Protein AF-A0A3P1Y8W3-F1 (afdb_monomer_lite)

Foldseek 3Di:
DEDPPAQPDCPDDDPNLVVLVVVQVVQPPDPDDYDDADVPRDDDPVDPPDDHDSVSD

Organism: Escherichia coli (NCBI:txid562)

Secondary structure (DSSP, 8-state):
----S-SSS--SSS-TTHHHHHHHHHHTT-SSPPP-PPTT----TT-SS-----TT-

pLDDT: mean 93.55, std 3.22, range [82.44, 97.38]

Sequence (57 aa):
VLPGHAGRFVLAKHSWDEPYQRLAAASEGRAWRLLTPVQGEPVWVADKTQSFNAWWR

Radius of gyration: 12.16 Å; chains: 1; bounding box: 29×17×31 Å

Structure (mmCIF, N/CA/C/O backbone):
data_AF-A0A3P1Y8W3-F1
#
_entry.id   AF-A0A3P1Y8W3-F1
#
loop_
_atom_site.group_PDB
_atom_site.id
_atom_site.type_symbol
_atom_site.label_atom_id
_atom_site.label_alt_id
_atom_site.label_comp_id
_atom_site.label_asym_id
_atom_site.label_entity_id
_atom_site.label_seq_id
_atom_site.pdbx_PDB_ins_code
_atom_site.Cartn_x
_atom_site.Cartn_y
_atom_site.Cartn_z
_atom_site.occupancy
_atom_site.B_iso_or_equiv
_atom_site.auth_seq_id
_atom_site.auth_comp_id
_atom_site.auth_asym_id
_atom_site.auth_atom_id
_atom_site.pdbx_PDB_model_num
ATOM 1 N N . VAL A 1 1 ? -6.389 -5.519 5.323 1.00 92.88 1 VAL A N 1
ATOM 2 C CA . VAL A 1 1 ? -5.112 -6.021 4.763 1.00 92.88 1 VAL A CA 1
ATOM 3 C C . VAL A 1 1 ? -4.254 -4.826 4.386 1.00 92.88 1 VAL A C 1
ATOM 5 O O . VAL A 1 1 ? -4.800 -3.891 3.814 1.00 92.88 1 VAL A O 1
ATOM 8 N N . LEU A 1 2 ? -2.965 -4.837 4.732 1.00 94.06 2 LEU A N 1
ATOM 9 C CA . LEU A 1 2 ? -1.996 -3.792 4.382 1.00 94.06 2 LEU A CA 1
ATOM 10 C C . LEU A 1 2 ? -0.877 -4.432 3.536 1.00 94.06 2 LEU A C 1
ATOM 12 O O . LEU A 1 2 ? -0.237 -5.360 4.036 1.00 94.06 2 LEU A O 1
ATOM 16 N N . PRO A 1 3 ? -0.653 -4.008 2.279 1.00 92.25 3 PRO A N 1
ATOM 17 C CA . PRO A 1 3 ? 0.449 -4.522 1.474 1.00 92.25 3 PRO A CA 1
ATOM 18 C C . PRO A 1 3 ? 1.798 -4.025 2.010 1.00 92.25 3 PRO A C 1
ATOM 20 O O . PRO A 1 3 ? 1.941 -2.863 2.382 1.00 92.25 3 PRO A O 1
ATOM 23 N N . GLY A 1 4 ? 2.793 -4.910 2.022 1.00 90.44 4 GLY A N 1
ATOM 24 C CA . GLY A 1 4 ? 4.173 -4.615 2.412 1.00 90.44 4 GLY A CA 1
ATOM 25 C C . GLY A 1 4 ? 5.163 -5.098 1.355 1.00 90.44 4 GLY A C 1
ATOM 26 O O . GLY A 1 4 ? 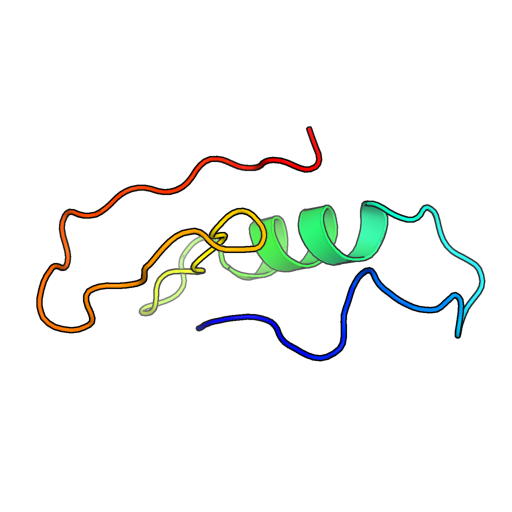4.781 -5.802 0.423 1.00 90.44 4 GLY A O 1
ATOM 27 N N . HIS A 1 5 ? 6.436 -4.714 1.495 1.00 86.50 5 HIS A N 1
ATOM 28 C CA . HIS A 1 5 ? 7.512 -5.080 0.557 1.00 86.50 5 HIS A CA 1
ATOM 29 C C . HIS A 1 5 ? 7.221 -4.739 -0.922 1.00 86.50 5 HIS A C 1
ATOM 31 O O . HIS A 1 5 ? 7.713 -5.406 -1.827 1.00 86.50 5 HIS A O 1
ATOM 37 N N . ALA A 1 6 ? 6.455 -3.674 -1.175 1.00 84.69 6 ALA A N 1
ATOM 38 C CA . ALA A 1 6 ? 6.106 -3.205 -2.514 1.00 84.69 6 ALA A CA 1
ATOM 39 C C . ALA A 1 6 ? 6.590 -1.762 -2.742 1.00 84.69 6 ALA A C 1
ATOM 41 O O . ALA A 1 6 ? 6.662 -0.971 -1.802 1.00 84.69 6 ALA A O 1
ATOM 42 N N . GLY A 1 7 ? 6.929 -1.421 -3.989 1.00 82.44 7 GLY A N 1
ATOM 43 C CA . GLY A 1 7 ? 7.189 -0.038 -4.417 1.00 82.44 7 GLY A CA 1
ATOM 44 C C . GLY A 1 7 ? 8.605 0.506 -4.186 1.00 82.44 7 GLY A C 1
ATOM 45 O O . GLY A 1 7 ? 8.882 1.631 -4.589 1.00 82.44 7 GLY A O 1
ATOM 46 N N . ARG A 1 8 ? 9.523 -0.263 -3.574 1.00 86.81 8 ARG A N 1
ATOM 47 C CA . ARG A 1 8 ? 10.922 0.172 -3.358 1.00 86.81 8 ARG A CA 1
ATOM 48 C C . ARG A 1 8 ? 11.918 -0.373 -4.383 1.00 86.81 8 ARG A C 1
ATOM 50 O O . ARG A 1 8 ? 12.865 0.328 -4.724 1.00 86.81 8 ARG A O 1
ATOM 57 N N . PHE A 1 9 ? 11.724 -1.606 -4.848 1.00 89.31 9 PHE A N 1
ATOM 58 C CA . PHE A 1 9 ? 12.659 -2.311 -5.728 1.00 89.31 9 PHE A CA 1
ATOM 59 C C . PHE A 1 9 ? 11.933 -2.922 -6.926 1.00 89.31 9 PHE A C 1
ATOM 61 O O . PHE A 1 9 ? 10.801 -3.389 -6.798 1.00 89.31 9 PHE A O 1
ATOM 68 N N . VAL A 1 10 ? 12.610 -2.962 -8.074 1.00 90.56 10 VAL A N 1
ATOM 69 C CA . VAL A 1 10 ? 12.122 -3.636 -9.282 1.00 90.56 10 VAL A CA 1
ATOM 70 C C . VAL A 1 10 ? 12.602 -5.086 -9.249 1.00 90.56 10 VAL A C 1
ATOM 72 O O . VAL A 1 10 ? 13.755 -5.367 -9.563 1.00 90.56 10 VAL A O 1
ATOM 75 N N . LEU A 1 11 ? 11.725 -5.999 -8.827 1.00 90.56 11 LEU A N 1
ATOM 76 C CA . LEU A 1 11 ? 12.024 -7.437 -8.729 1.00 90.56 11 LEU A CA 1
ATOM 77 C C . LEU A 1 11 ? 11.396 -8.266 -9.864 1.00 90.56 11 LEU A C 1
ATOM 79 O O . LEU A 1 11 ? 11.714 -9.442 -10.014 1.00 90.56 11 LEU A O 1
ATOM 83 N N . ALA A 1 12 ? 10.512 -7.664 -10.665 1.00 92.19 12 ALA A N 1
ATOM 84 C CA . ALA A 1 12 ? 9.826 -8.305 -11.782 1.00 92.19 12 ALA A CA 1
ATOM 85 C C . ALA A 1 12 ? 9.496 -7.288 -12.891 1.00 92.19 12 ALA A C 1
ATOM 87 O O . ALA A 1 12 ? 9.520 -6.077 -12.669 1.00 92.19 12 ALA A O 1
ATOM 88 N N . LYS A 1 13 ? 9.199 -7.787 -14.100 1.00 93.06 13 LYS A N 1
ATOM 89 C CA . LYS A 1 13 ? 8.815 -6.968 -15.262 1.00 93.06 13 LYS A CA 1
ATOM 90 C C . LYS A 1 13 ? 7.306 -6.719 -15.267 1.00 93.06 13 LYS A C 1
ATOM 92 O O . LYS A 1 13 ? 6.548 -7.577 -15.703 1.00 93.06 13 LYS A O 1
ATOM 97 N N . HIS A 1 14 ? 6.902 -5.551 -14.793 1.00 93.44 14 HIS A N 1
ATOM 98 C CA . HIS A 1 14 ? 5.542 -5.017 -14.852 1.00 93.44 14 HIS A CA 1
ATOM 99 C C . HIS A 1 14 ? 5.606 -3.495 -14.654 1.00 93.44 14 HIS A C 1
ATOM 101 O O . HIS A 1 14 ? 6.641 -2.977 -14.217 1.00 93.44 14 HIS A O 1
ATOM 107 N N . SER A 1 15 ? 4.525 -2.770 -14.946 1.00 94.62 15 SER A N 1
ATOM 108 C CA . SER A 1 15 ? 4.455 -1.347 -14.583 1.00 94.62 15 SER A CA 1
ATOM 109 C C . SER A 1 15 ? 4.493 -1.191 -13.061 1.00 94.62 15 SER A C 1
ATOM 111 O O . SER A 1 15 ? 4.031 -2.065 -12.325 1.00 94.62 15 SER A O 1
ATOM 113 N N . TRP A 1 16 ? 5.079 -0.105 -12.560 1.00 91.50 16 TRP A N 1
ATOM 114 C CA . TRP A 1 16 ? 5.318 0.072 -11.121 1.00 91.50 16 TRP A CA 1
ATOM 115 C C . TRP A 1 16 ? 4.022 0.097 -10.285 1.00 91.50 16 TRP A C 1
ATOM 117 O O . TRP A 1 16 ? 4.034 -0.293 -9.118 1.00 91.50 16 TRP A O 1
ATOM 127 N N . ASP A 1 17 ? 2.912 0.516 -10.890 1.00 94.00 17 ASP A N 1
ATOM 128 C CA . ASP A 1 17 ? 1.579 0.676 -10.307 1.00 94.00 17 ASP A CA 1
ATOM 129 C C . ASP A 1 17 ? 0.671 -0.558 -10.484 1.00 94.00 17 ASP A C 1
ATOM 131 O O . ASP A 1 17 ? -0.283 -0.749 -9.724 1.00 94.00 17 ASP A O 1
ATOM 135 N N . GLU A 1 18 ? 0.990 -1.436 -11.440 1.00 95.38 18 GLU A N 1
ATOM 136 C CA . GLU A 1 18 ? 0.211 -2.636 -11.782 1.00 95.38 18 GLU A CA 1
ATOM 137 C C . GLU A 1 18 ? -0.124 -3.529 -10.565 1.00 95.38 18 GLU A C 1
ATOM 139 O O . GLU A 1 18 ? -1.282 -3.950 -10.443 1.00 95.38 18 GLU A O 1
ATOM 144 N N . PRO A 1 19 ? 0.800 -3.805 -9.616 1.00 94.12 19 PRO A N 1
ATOM 145 C CA . PRO A 1 19 ? 0.475 -4.611 -8.439 1.00 94.12 19 PRO A CA 1
ATOM 146 C C . PRO A 1 19 ? -0.612 -3.984 -7.560 1.00 94.12 19 PRO A C 1
ATOM 148 O O . PRO A 1 19 ? -1.462 -4.701 -7.032 1.00 94.12 19 PRO A O 1
ATOM 151 N N . TYR A 1 20 ? -0.618 -2.656 -7.420 1.00 95.06 20 TYR A N 1
ATOM 152 C CA . TYR A 1 20 ? -1.606 -1.953 -6.602 1.00 95.06 20 TYR A CA 1
ATOM 153 C C . TYR A 1 20 ? -2.980 -1.940 -7.272 1.00 95.06 20 TYR A C 1
ATOM 155 O O . TYR A 1 20 ? -3.990 -2.183 -6.607 1.00 95.06 20 TYR A O 1
ATOM 163 N N . GLN A 1 21 ? -3.021 -1.749 -8.594 1.00 96.19 21 GLN A N 1
ATOM 164 C CA . GLN A 1 21 ? -4.254 -1.857 -9.378 1.00 96.19 21 GLN A CA 1
ATOM 165 C C . GLN A 1 21 ? -4.878 -3.256 -9.257 1.00 96.19 21 GLN A C 1
ATOM 167 O O . GLN A 1 21 ? -6.066 -3.384 -8.950 1.00 96.19 21 GLN A O 1
ATOM 172 N N . ARG A 1 22 ? -4.071 -4.313 -9.428 1.00 96.12 22 ARG A N 1
ATOM 173 C CA . ARG A 1 22 ? -4.528 -5.707 -9.298 1.00 96.12 22 ARG A CA 1
ATOM 174 C C . ARG A 1 22 ? -5.007 -6.036 -7.889 1.00 96.12 22 ARG A C 1
ATOM 176 O O . ARG A 1 22 ? -6.029 -6.701 -7.732 1.00 96.12 22 ARG A O 1
ATOM 183 N N . LEU A 1 23 ? -4.288 -5.572 -6.868 1.00 95.25 23 LEU A N 1
ATOM 184 C CA . LEU A 1 23 ? -4.663 -5.801 -5.477 1.00 95.25 23 LEU A CA 1
ATOM 185 C C . LEU A 1 23 ? -5.984 -5.109 -5.125 1.00 95.25 23 LEU A C 1
ATOM 187 O O . LEU A 1 23 ? -6.815 -5.714 -4.448 1.00 95.25 23 LEU A O 1
ATOM 191 N N . ALA A 1 24 ? -6.200 -3.879 -5.601 1.00 96.12 24 ALA A N 1
ATOM 192 C CA . ALA A 1 24 ? -7.462 -3.170 -5.410 1.00 96.12 24 ALA A CA 1
ATOM 193 C C . ALA A 1 24 ? -8.639 -3.940 -6.025 1.00 96.12 24 ALA A C 1
ATOM 195 O O . ALA A 1 24 ? -9.590 -4.235 -5.306 1.00 96.12 24 ALA A O 1
ATOM 196 N N . ALA A 1 25 ? -8.521 -4.369 -7.286 1.00 97.38 25 ALA A N 1
ATOM 197 C CA . ALA A 1 25 ? -9.547 -5.176 -7.950 1.00 97.38 25 ALA A CA 1
ATOM 198 C C . ALA A 1 25 ? -9.817 -6.504 -7.213 1.00 97.38 25 ALA A C 1
ATOM 200 O O . ALA A 1 25 ? -10.961 -6.882 -6.983 1.00 97.38 25 ALA A O 1
ATOM 201 N N . ALA A 1 26 ? -8.769 -7.202 -6.760 1.00 97.00 26 ALA A N 1
ATOM 202 C CA . ALA A 1 26 ? -8.910 -8.463 -6.021 1.00 97.00 26 ALA A CA 1
ATOM 203 C C . ALA A 1 26 ? -9.559 -8.310 -4.627 1.00 97.00 26 ALA A C 1
ATOM 205 O O . ALA A 1 26 ? -10.014 -9.303 -4.037 1.00 97.00 26 ALA A O 1
ATOM 206 N N . SER A 1 27 ? -9.567 -7.085 -4.091 1.00 96.38 27 SER A N 1
ATOM 207 C CA . SER A 1 27 ? -10.122 -6.745 -2.777 1.00 96.38 27 SER A CA 1
ATOM 208 C C . SER A 1 27 ? -11.616 -6.417 -2.818 1.00 96.38 27 SER A C 1
ATOM 210 O O . SER A 1 27 ? -12.258 -6.383 -1.767 1.00 96.38 27 SER A O 1
ATOM 212 N N . GLU A 1 28 ? -12.189 -6.190 -3.999 1.00 96.44 28 GLU A N 1
ATOM 213 C CA . GLU A 1 28 ? -13.614 -5.896 -4.155 1.00 96.44 28 GLU A CA 1
ATOM 214 C C . GLU A 1 28 ? -14.483 -7.057 -3.636 1.00 96.44 28 GLU A C 1
ATOM 216 O O . GLU A 1 28 ? -14.188 -8.235 -3.848 1.00 96.44 28 GLU A O 1
ATOM 221 N N . GLY A 1 29 ? -15.544 -6.730 -2.890 1.00 96.69 29 GLY A N 1
ATOM 222 C CA . GLY A 1 29 ? -16.476 -7.717 -2.325 1.00 96.69 29 GLY A CA 1
ATOM 223 C C . GLY A 1 29 ? -15.911 -8.601 -1.204 1.00 96.69 29 GLY A C 1
ATOM 224 O O . GLY A 1 29 ? -16.577 -9.542 -0.770 1.00 96.69 29 GLY A O 1
ATOM 225 N N . ARG A 1 30 ? -14.694 -8.340 -0.711 1.00 96.75 30 ARG A N 1
ATOM 226 C CA . ARG A 1 30 ? -14.099 -9.102 0.396 1.00 96.75 30 ARG A CA 1
ATOM 227 C C . ARG A 1 30 ? -14.631 -8.628 1.751 1.00 96.75 30 ARG A C 1
ATOM 229 O O . ARG A 1 30 ? -14.905 -7.453 1.957 1.00 96.75 30 ARG A O 1
ATOM 236 N N . ALA A 1 31 ? -14.690 -9.543 2.722 1.00 95.94 31 ALA A N 1
ATOM 237 C CA . ALA A 1 31 ? -15.081 -9.244 4.109 1.00 95.94 31 ALA A CA 1
ATOM 238 C C . ALA A 1 31 ? -14.050 -8.385 4.879 1.00 95.94 31 ALA A C 1
ATOM 240 O O . ALA A 1 31 ? -14.242 -8.056 6.048 1.00 95.94 31 ALA A O 1
ATOM 241 N N . TRP A 1 32 ? -12.935 -8.043 4.238 1.00 92.94 32 TRP A N 1
ATOM 242 C CA . TRP A 1 32 ? -11.868 -7.209 4.769 1.00 92.94 32 TRP A CA 1
ATOM 243 C C . TRP A 1 32 ? -11.621 -6.038 3.821 1.00 92.94 32 TRP A C 1
ATOM 245 O O . TRP A 1 32 ? -11.778 -6.168 2.612 1.00 92.94 32 TRP A O 1
ATOM 255 N N . ARG A 1 33 ? -11.174 -4.900 4.365 1.00 92.88 33 ARG A N 1
ATOM 256 C CA . ARG A 1 33 ? -10.769 -3.747 3.550 1.00 92.88 33 ARG A CA 1
ATOM 257 C C . ARG A 1 33 ? -9.279 -3.774 3.224 1.00 92.88 33 ARG A C 1
ATOM 259 O O . ARG A 1 33 ? -8.457 -4.169 4.064 1.00 92.88 33 ARG A O 1
ATOM 266 N N . LEU A 1 34 ? -8.935 -3.324 2.025 1.00 95.38 34 LEU A N 1
ATOM 267 C CA . LEU A 1 34 ? -7.569 -2.990 1.641 1.00 95.38 34 LEU A CA 1
ATOM 268 C C . LEU A 1 34 ? -7.208 -1.611 2.209 1.00 95.38 34 LEU A C 1
ATOM 270 O O . LEU A 1 34 ? -7.996 -0.677 2.101 1.00 95.38 34 LEU A O 1
ATOM 274 N N . LEU A 1 35 ? -6.039 -1.500 2.838 1.00 95.88 35 LEU A N 1
ATOM 275 C CA . LEU A 1 35 ? -5.487 -0.237 3.329 1.00 95.88 35 LEU A CA 1
ATOM 276 C C . LEU A 1 35 ? -4.378 0.222 2.391 1.00 95.88 35 LEU A C 1
ATOM 278 O O . LEU A 1 35 ? -3.531 -0.586 2.006 1.00 95.88 35 LEU A O 1
ATOM 282 N N . THR A 1 36 ? -4.378 1.507 2.048 1.00 96.12 36 THR A N 1
ATOM 283 C CA . THR A 1 36 ? -3.457 2.093 1.066 1.00 96.12 36 THR A CA 1
ATOM 284 C C . THR A 1 36 ? -2.846 3.399 1.578 1.00 96.12 36 THR A C 1
ATOM 286 O O . THR A 1 36 ? -2.925 4.407 0.880 1.00 96.12 36 THR A O 1
ATOM 289 N N . PRO A 1 37 ? -2.253 3.423 2.787 1.00 95.81 37 PRO A N 1
ATOM 290 C CA . PRO A 1 37 ? -1.596 4.626 3.275 1.00 95.81 37 PRO A CA 1
ATOM 291 C C . PRO A 1 37 ? -0.496 5.054 2.305 1.00 95.81 37 PRO A C 1
ATOM 293 O O . PRO A 1 37 ? 0.225 4.212 1.748 1.00 95.81 37 PRO A O 1
ATOM 296 N N . VAL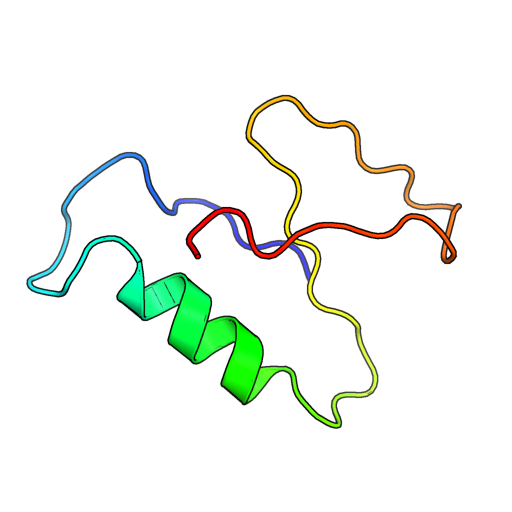 A 1 38 ? -0.357 6.360 2.114 1.00 93.12 38 VAL A N 1
ATOM 297 C CA . VAL A 1 38 ? 0.850 6.916 1.496 1.00 93.12 38 VAL A CA 1
ATOM 298 C C . VAL A 1 38 ? 2.042 6.627 2.419 1.00 93.12 38 VAL A C 1
ATOM 300 O O . VAL A 1 38 ? 1.889 6.426 3.624 1.00 93.12 38 VAL A O 1
ATOM 303 N N . GLN A 1 3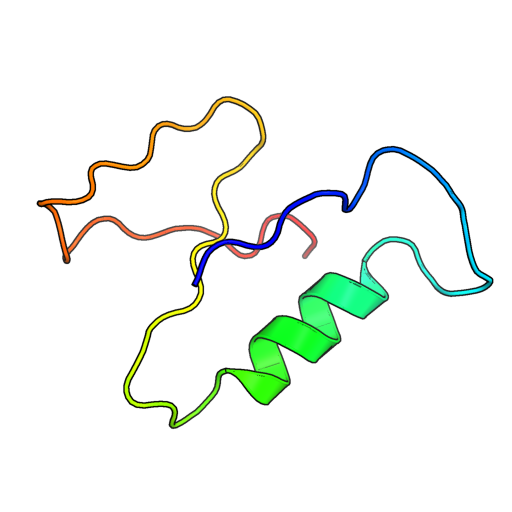9 ? 3.258 6.565 1.875 1.00 90.38 39 GLN A N 1
ATOM 304 C CA . GLN A 1 39 ? 4.457 6.345 2.687 1.00 90.38 39 GLN A CA 1
ATOM 305 C C . GLN A 1 39 ? 4.572 7.414 3.784 1.00 90.38 39 GLN A C 1
ATOM 307 O O . GLN A 1 39 ? 4.635 8.605 3.495 1.00 90.38 39 GLN A O 1
ATOM 312 N N . GLY A 1 40 ? 4.598 6.969 5.042 1.00 92.94 40 GLY A N 1
ATOM 313 C CA . GLY A 1 40 ? 4.625 7.841 6.220 1.00 92.94 40 GLY A CA 1
ATOM 314 C C . GLY A 1 40 ? 3.248 8.221 6.778 1.00 92.94 40 GLY A C 1
ATOM 315 O O . GLY A 1 40 ? 3.188 8.806 7.856 1.00 92.94 40 GLY A O 1
ATOM 316 N N . GLU A 1 41 ? 2.149 7.867 6.108 1.00 96.00 41 GLU A N 1
ATOM 317 C CA . GLU A 1 41 ? 0.797 8.094 6.622 1.00 96.00 41 GLU A CA 1
ATOM 318 C C . GLU A 1 41 ? 0.463 7.094 7.751 1.00 96.00 41 GLU A C 1
ATOM 320 O O . GLU A 1 41 ? 0.633 5.880 7.576 1.00 96.00 41 GLU A O 1
ATOM 325 N N . PRO A 1 42 ? -0.004 7.564 8.925 1.00 96.44 42 PRO A N 1
ATOM 326 C CA . PRO A 1 42 ? -0.320 6.692 10.050 1.00 96.44 42 PRO A CA 1
ATOM 327 C C . PRO A 1 42 ? -1.573 5.855 9.780 1.00 96.44 42 PRO A C 1
ATOM 329 O O . PRO A 1 42 ? -2.526 6.318 9.162 1.00 96.44 42 PRO A O 1
ATOM 332 N N . VAL A 1 43 ? -1.607 4.636 10.320 1.00 96.81 43 VAL A N 1
ATOM 333 C CA . VAL A 1 43 ? -2.793 3.768 10.307 1.00 96.81 43 VAL A CA 1
ATOM 334 C C . VAL A 1 43 ? -3.282 3.576 11.737 1.00 96.81 43 VAL A C 1
ATOM 336 O O . VAL A 1 43 ? -2.608 2.947 12.555 1.00 96.81 43 VAL A O 1
ATOM 339 N N . TRP A 1 44 ? -4.480 4.071 12.032 1.00 96.62 44 TRP A N 1
ATOM 340 C CA . TRP A 1 44 ? -5.116 3.917 13.337 1.00 96.62 44 TRP A CA 1
ATOM 341 C C . TRP A 1 44 ? -5.986 2.657 13.337 1.00 96.62 44 TRP A C 1
ATOM 343 O O . TRP A 1 44 ? -7.113 2.660 12.858 1.00 96.62 44 TRP A O 1
ATOM 353 N N . VAL A 1 45 ? -5.470 1.547 13.874 1.00 91.81 45 VAL A N 1
ATOM 354 C CA . VAL A 1 45 ? -6.119 0.219 13.766 1.00 91.81 45 VAL A CA 1
ATOM 355 C C . VAL A 1 45 ? -7.535 0.185 14.362 1.00 91.81 45 VAL A C 1
ATOM 357 O O . VAL A 1 45 ? -8.403 -0.521 13.847 1.00 91.81 45 VAL A O 1
ATOM 360 N N . ALA A 1 46 ? -7.781 0.954 15.426 1.00 95.00 46 ALA A N 1
ATOM 361 C CA . ALA A 1 46 ? -9.097 1.055 16.054 1.00 95.00 46 ALA A CA 1
ATOM 362 C C . ALA A 1 46 ? -10.098 1.892 15.232 1.00 95.00 46 ALA A C 1
ATOM 364 O O . ALA A 1 46 ? -11.307 1.712 15.381 1.00 95.00 46 ALA A O 1
ATOM 365 N N . ASP A 1 47 ? -9.615 2.770 14.349 1.00 95.62 47 ASP A N 1
ATOM 366 C CA . ASP A 1 47 ? -10.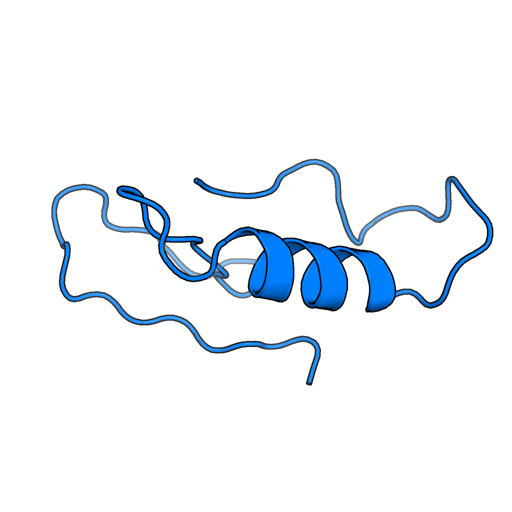455 3.629 13.521 1.00 95.62 47 ASP A CA 1
ATOM 367 C C . ASP A 1 47 ? -10.798 2.941 12.191 1.00 95.62 47 ASP A C 1
ATOM 369 O O . ASP A 1 47 ? -10.017 2.867 11.236 1.00 95.62 47 ASP A O 1
ATOM 373 N N . LYS A 1 48 ? -12.025 2.426 12.117 1.00 91.19 48 LYS A N 1
ATOM 374 C CA . LYS A 1 48 ? -12.557 1.802 10.899 1.00 91.19 48 LYS A CA 1
ATOM 375 C C . LYS A 1 48 ? -13.016 2.818 9.849 1.00 91.19 48 LYS A C 1
ATOM 377 O O . LYS A 1 48 ? -13.279 2.406 8.722 1.00 91.19 48 LYS A O 1
ATOM 382 N N . THR A 1 49 ? -13.112 4.097 10.207 1.00 95.06 49 THR A N 1
ATOM 383 C CA . THR A 1 49 ? -13.587 5.184 9.339 1.00 95.06 49 THR A CA 1
ATOM 384 C C . THR A 1 49 ? -12.456 5.884 8.593 1.00 95.06 49 THR A C 1
ATOM 386 O O . THR A 1 49 ? -12.720 6.515 7.570 1.00 95.06 49 THR A O 1
ATOM 389 N N . GLN A 1 50 ? -11.202 5.712 9.037 1.00 96.25 50 GLN A N 1
ATOM 390 C CA . GLN A 1 50 ? -10.030 6.226 8.330 1.00 96.25 50 GLN A CA 1
ATOM 391 C C . GLN A 1 50 ? -10.049 5.765 6.869 1.00 96.25 50 GLN A C 1
ATOM 393 O O . GLN A 1 50 ? -10.023 4.563 6.590 1.00 96.25 50 GLN A O 1
ATOM 398 N N 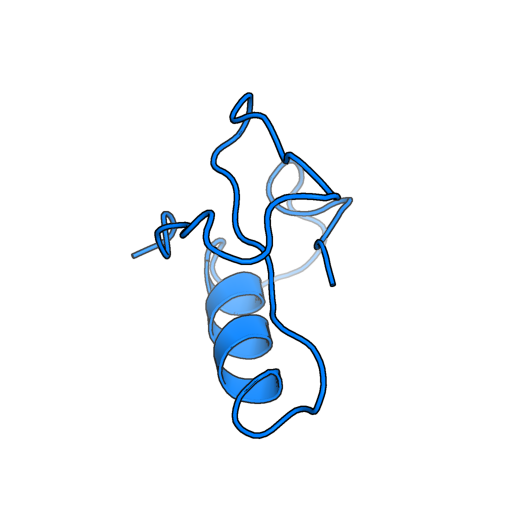. SER A 1 51 ? -10.089 6.713 5.939 1.00 94.62 51 SER A N 1
ATOM 399 C CA . SER A 1 51 ? -10.064 6.446 4.502 1.00 94.62 51 SER A CA 1
ATOM 400 C C . SER A 1 51 ? -8.667 6.688 3.942 1.00 94.62 51 SER A C 1
ATOM 402 O O . SER A 1 51 ? -7.882 7.436 4.515 1.00 94.62 51 SER A O 1
ATOM 404 N N . PHE A 1 52 ? -8.359 6.019 2.835 1.00 95.44 52 PHE A N 1
ATOM 405 C CA . PHE A 1 52 ? -7.078 6.128 2.152 1.00 95.44 52 PHE A CA 1
ATOM 406 C C . PHE A 1 52 ? -7.328 6.310 0.661 1.00 95.44 52 PHE A C 1
ATOM 408 O O . PHE A 1 52 ? -8.258 5.722 0.103 1.00 95.44 52 PHE A O 1
ATOM 415 N N . ASN A 1 53 ? -6.481 7.105 0.017 1.00 94.00 53 ASN A N 1
ATOM 416 C CA . ASN A 1 53 ? -6.545 7.308 -1.423 1.00 94.00 53 ASN A CA 1
ATOM 417 C C . ASN A 1 53 ? -5.814 6.181 -2.165 1.00 94.00 53 ASN A C 1
ATOM 419 O O . ASN A 1 53 ? -4.885 5.556 -1.645 1.00 94.00 53 ASN A O 1
ATOM 4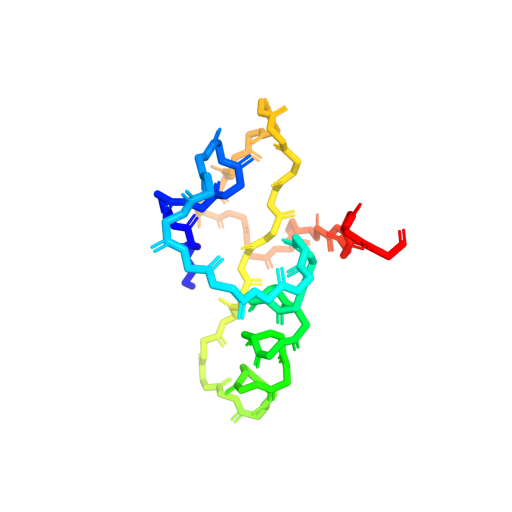23 N N . ALA A 1 54 ? -6.201 5.953 -3.419 1.00 94.38 54 ALA A N 1
ATOM 424 C CA . ALA A 1 54 ? -5.453 5.107 -4.344 1.00 94.38 54 ALA A CA 1
ATOM 425 C C . ALA A 1 54 ? -4.294 5.920 -4.943 1.00 94.38 54 ALA A C 1
ATOM 427 O O . ALA A 1 54 ? -4.365 6.353 -6.085 1.00 94.38 54 ALA A O 1
ATOM 428 N N . TRP A 1 55 ? -3.253 6.173 -4.149 1.00 94.31 55 TRP A N 1
ATOM 429 C CA . TRP A 1 55 ? -2.160 7.115 -4.455 1.00 94.31 55 TRP A CA 1
ATOM 430 C C . TRP A 1 55 ? -1.307 6.777 -5.686 1.00 94.31 55 TRP A C 1
ATOM 432 O O . TRP A 1 55 ? -0.492 7.590 -6.104 1.00 94.31 55 TRP A O 1
ATOM 442 N N . TRP A 1 56 ? -1.448 5.573 -6.239 1.00 92.44 56 TRP A N 1
ATOM 443 C CA . TRP A 1 56 ? -0.790 5.164 -7.482 1.00 92.44 56 TRP A CA 1
ATOM 444 C C . TRP A 1 56 ? -1.565 5.582 -8.739 1.00 92.44 56 TRP A C 1
ATOM 446 O O . TRP A 1 56 ? -1.113 5.288 -9.843 1.00 92.44 56 TRP A O 1
ATOM 456 N N . ARG A 1 57 ? -2.753 6.175 -8.574 1.00 87.00 57 ARG A N 1
ATOM 457 C CA . ARG A 1 57 ? -3.554 6.747 -9.660 1.00 87.00 57 ARG A CA 1
ATOM 458 C C . ARG A 1 57 ? -3.154 8.185 -9.951 1.00 87.00 57 ARG A C 1
ATOM 460 O O . ARG A 1 57 ? -2.831 8.908 -8.984 1.00 87.00 57 ARG A O 1
#